Protein AF-A0A8J7XMT8-F1 (afdb_monomer_lite)

Structure (mmCIF, N/CA/C/O backbone):
data_AF-A0A8J7XMT8-F1
#
_entry.id   AF-A0A8J7XMT8-F1
#
loop_
_atom_site.group_PDB
_atom_site.id
_atom_site.type_symbol
_atom_site.label_atom_id
_atom_site.label_alt_id
_atom_site.label_comp_id
_atom_site.label_asym_id
_atom_site.label_entity_id
_atom_site.label_seq_id
_atom_site.pdbx_PDB_ins_code
_atom_site.Cartn_x
_atom_site.Cartn_y
_atom_site.Cartn_z
_atom_site.occupancy
_atom_site.B_iso_or_equiv
_atom_site.auth_seq_id
_atom_site.auth_comp_id
_atom_site.auth_asym_id
_atom_site.auth_atom_id
_atom_site.pdbx_PDB_model_num
ATOM 1 N N . MET A 1 1 ? 1.618 -26.457 5.806 1.00 41.12 1 MET A N 1
ATOM 2 C CA . MET A 1 1 ? 1.937 -25.088 5.346 1.00 41.12 1 MET A CA 1
ATOM 3 C C . MET A 1 1 ? 1.760 -24.142 6.520 1.00 41.12 1 MET A C 1
ATOM 5 O O . MET A 1 1 ? 0.643 -23.993 7.000 1.00 41.12 1 MET A O 1
ATOM 9 N N . THR A 1 2 ? 2.847 -23.575 7.034 1.00 44.41 2 THR A N 1
ATOM 10 C CA . THR A 1 2 ? 2.807 -22.627 8.156 1.00 44.41 2 THR A CA 1
ATOM 11 C C . THR A 1 2 ? 2.328 -21.277 7.627 1.00 44.41 2 THR A C 1
ATOM 13 O O . THR A 1 2 ? 2.944 -20.730 6.716 1.00 44.41 2 THR A O 1
ATOM 16 N N . ARG A 1 3 ? 1.211 -20.752 8.145 1.00 50.25 3 ARG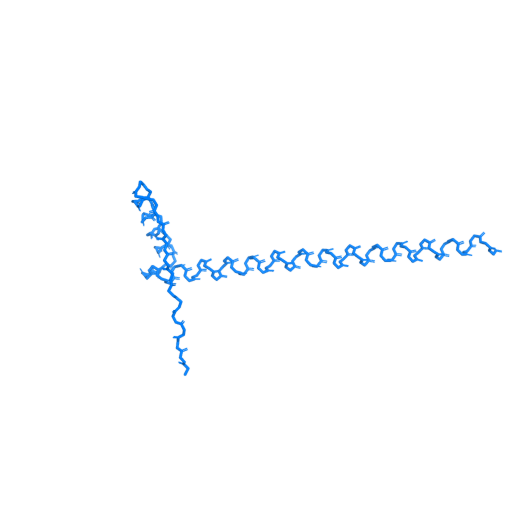 A N 1
ATOM 17 C CA . ARG A 1 3 ? 0.759 -19.392 7.815 1.00 50.25 3 ARG A CA 1
ATOM 18 C C . ARG A 1 3 ? 1.743 -18.401 8.445 1.00 50.25 3 ARG A C 1
ATOM 20 O O . ARG A 1 3 ? 1.821 -18.322 9.667 1.00 50.25 3 ARG A O 1
ATOM 27 N N . LEU A 1 4 ? 2.512 -17.691 7.622 1.00 53.84 4 LEU A N 1
ATOM 28 C CA . LEU A 1 4 ? 3.312 -16.548 8.061 1.00 53.84 4 LEU A CA 1
ATOM 29 C C . LEU A 1 4 ? 2.353 -15.391 8.355 1.00 53.84 4 LEU A C 1
ATOM 31 O O . LEU A 1 4 ? 1.746 -14.839 7.442 1.00 53.84 4 LEU A O 1
ATOM 35 N N . TYR A 1 5 ? 2.180 -15.066 9.634 1.00 54.44 5 TYR A N 1
ATOM 36 C CA . TYR A 1 5 ? 1.422 -13.894 10.062 1.00 54.44 5 TYR A CA 1
ATOM 37 C C . TYR A 1 5 ? 2.378 -12.710 10.200 1.00 54.44 5 TYR A C 1
ATOM 39 O O . TYR A 1 5 ? 3.134 -12.623 11.172 1.00 54.44 5 TYR A O 1
ATOM 47 N N . SER A 1 6 ? 2.342 -11.797 9.233 1.00 62.38 6 SER A N 1
ATOM 48 C CA . SER A 1 6 ? 3.053 -10.523 9.323 1.00 62.38 6 SER A CA 1
ATOM 49 C C . SER A 1 6 ? 2.368 -9.637 10.362 1.00 62.38 6 SER A C 1
ATOM 51 O O . SER A 1 6 ? 1.191 -9.304 10.236 1.00 62.38 6 SER A O 1
ATOM 53 N N . HIS A 1 7 ? 3.098 -9.287 11.418 1.00 66.44 7 HIS A N 1
ATOM 54 C CA . HIS A 1 7 ? 2.635 -8.339 12.426 1.00 66.44 7 HIS A CA 1
ATOM 55 C C . HIS A 1 7 ? 3.173 -6.953 12.083 1.00 66.44 7 HIS A C 1
ATOM 57 O O . HIS A 1 7 ? 4.380 -6.779 11.917 1.00 66.44 7 HIS A O 1
ATOM 63 N N . PHE A 1 8 ? 2.276 -5.973 11.990 1.00 69.19 8 PHE A N 1
ATOM 64 C CA . PHE A 1 8 ? 2.626 -4.582 11.727 1.00 69.19 8 PHE A CA 1
ATOM 65 C C . PHE A 1 8 ? 2.303 -3.732 12.951 1.00 69.19 8 PHE A C 1
ATOM 67 O O . PHE A 1 8 ? 1.194 -3.798 13.484 1.00 69.19 8 PHE A O 1
ATOM 74 N N . THR A 1 9 ? 3.261 -2.904 13.358 1.00 76.88 9 THR A N 1
ATOM 75 C CA . THR A 1 9 ? 3.065 -1.870 14.376 1.00 76.88 9 THR A CA 1
ATOM 76 C C . THR A 1 9 ? 3.070 -0.518 13.688 1.00 76.88 9 THR A C 1
ATOM 78 O O . THR A 1 9 ? 3.997 -0.206 12.944 1.00 76.88 9 THR A O 1
ATOM 81 N N . ILE A 1 10 ? 2.049 0.294 13.951 1.00 78.00 10 ILE A N 1
ATOM 82 C CA . ILE A 1 10 ? 1.933 1.638 13.386 1.00 78.00 10 ILE A CA 1
ATOM 83 C C . ILE A 1 10 ? 1.997 2.634 14.527 1.00 78.00 10 ILE A C 1
ATOM 85 O O . ILE A 1 10 ? 1.150 2.633 15.418 1.00 78.00 10 ILE A O 1
ATOM 89 N N . ALA A 1 11 ? 3.022 3.478 14.496 1.00 85.69 11 ALA A N 1
ATOM 90 C CA . ALA A 1 11 ? 3.152 4.582 15.426 1.00 85.69 11 ALA A CA 1
ATOM 91 C C . ALA A 1 11 ? 2.329 5.769 14.916 1.00 85.69 11 ALA A C 1
ATOM 93 O O . ALA A 1 11 ? 2.565 6.272 13.817 1.00 85.69 11 ALA A O 1
ATOM 94 N N . VAL A 1 12 ? 1.378 6.225 15.729 1.00 87.31 12 VAL A N 1
ATOM 95 C CA . VAL A 1 12 ? 0.554 7.406 15.452 1.00 87.31 12 VAL A CA 1
ATOM 96 C C . VAL A 1 12 ? 0.809 8.423 16.554 1.00 87.31 12 VAL A C 1
ATOM 98 O O . VAL A 1 12 ? 0.885 8.069 17.732 1.00 87.31 12 VAL A O 1
ATOM 101 N N . LYS A 1 13 ? 0.969 9.697 16.186 1.00 93.38 13 LYS A N 1
ATOM 102 C CA . LYS A 1 13 ? 1.093 10.765 17.181 1.00 93.38 13 LYS A CA 1
ATOM 103 C C . LYS A 1 13 ? -0.221 10.869 17.966 1.00 93.38 13 LYS A C 1
ATOM 105 O O . LYS A 1 13 ? -1.280 10.795 17.346 1.00 93.38 13 LYS A O 1
ATOM 110 N N . PRO A 1 14 ? -0.193 11.117 19.287 1.00 93.62 14 PRO A N 1
ATOM 111 C CA . PRO A 1 14 ? -1.417 11.178 20.089 1.00 93.62 14 PRO A CA 1
ATOM 112 C C . PRO A 1 14 ? -2.459 12.176 19.564 1.00 93.62 14 PRO A C 1
ATOM 114 O O . PRO A 1 14 ? -3.648 11.881 19.583 1.00 93.62 14 PRO A O 1
ATOM 117 N N . ALA A 1 15 ? -2.013 13.325 19.041 1.00 95.19 15 ALA A N 1
ATOM 118 C CA . ALA A 1 15 ? -2.888 14.351 18.470 1.00 95.19 15 ALA A CA 1
ATOM 119 C C . ALA A 1 15 ? -3.664 13.880 17.224 1.00 95.19 15 ALA A C 1
ATOM 121 O O . ALA A 1 15 ? -4.750 14.385 16.954 1.00 95.19 15 ALA A O 1
ATOM 122 N N . ASP A 1 16 ? -3.130 12.892 16.504 1.00 94.94 16 ASP A N 1
ATOM 123 C CA . ASP A 1 16 ? -3.672 12.415 15.231 1.00 94.94 16 ASP A CA 1
ATOM 124 C C . ASP A 1 16 ? -4.452 11.096 15.387 1.00 94.94 16 ASP A C 1
ATOM 126 O O . ASP A 1 16 ? -5.050 10.618 14.421 1.00 94.94 16 ASP A O 1
ATOM 130 N N . LEU A 1 17 ? -4.466 10.494 16.587 1.00 92.31 17 LEU A N 1
ATOM 131 C CA . LEU A 1 17 ? -5.017 9.155 16.828 1.00 92.31 17 LEU A CA 1
ATOM 132 C C . LEU A 1 17 ? -6.493 9.055 16.423 1.00 92.31 17 LEU A C 1
ATOM 134 O O . LEU A 1 17 ? -6.863 8.175 15.649 1.00 92.31 17 LEU A O 1
ATOM 138 N N . THR A 1 18 ? -7.321 10.000 16.869 1.00 95.25 18 THR A N 1
ATOM 139 C CA . THR A 1 18 ? -8.758 10.019 16.556 1.00 95.25 18 THR A CA 1
ATOM 140 C C . THR A 1 18 ? -9.014 10.163 15.056 1.00 95.25 18 THR A C 1
ATOM 142 O O . THR A 1 18 ? -9.911 9.530 14.493 1.00 95.25 18 THR A O 1
ATOM 145 N N . GLU A 1 19 ? -8.231 11.003 14.373 1.00 94.88 19 GLU A N 1
ATOM 146 C CA . GLU A 1 19 ? -8.371 11.174 12.929 1.00 94.88 19 GLU A CA 1
ATOM 147 C C . GLU A 1 19 ? -7.940 9.911 12.178 1.00 94.88 19 GLU A C 1
ATOM 149 O O . GLU A 1 19 ? -8.612 9.508 11.221 1.00 94.88 19 GLU A O 1
ATOM 154 N N . PHE A 1 20 ? -6.851 9.286 12.622 1.00 91.62 20 PHE A N 1
ATOM 155 C CA . PHE A 1 20 ? -6.350 8.032 12.083 1.00 91.62 20 PHE A CA 1
ATOM 156 C C . PHE A 1 20 ? -7.380 6.908 12.220 1.00 91.62 20 PHE A C 1
ATOM 158 O O . PHE A 1 20 ? -7.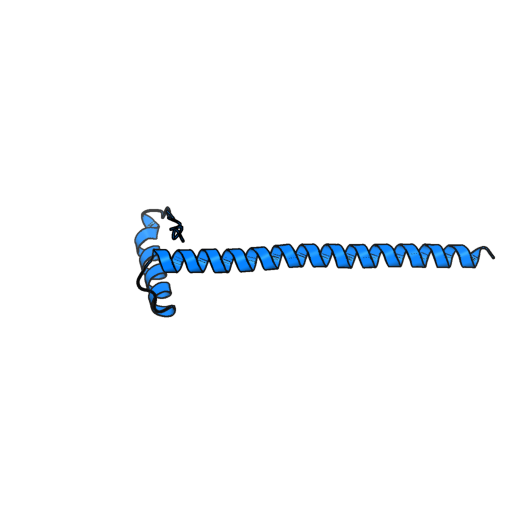714 6.281 11.215 1.00 91.62 20 PHE A O 1
ATOM 165 N N . GLU A 1 21 ? -7.948 6.697 13.409 1.00 91.75 21 GLU A N 1
ATOM 166 C CA . GLU A 1 21 ? -8.978 5.677 13.651 1.00 91.75 21 GLU A CA 1
ATOM 167 C C . GLU A 1 21 ? -10.210 5.900 12.771 1.00 91.75 21 GLU A C 1
ATOM 169 O O . GLU A 1 21 ? -10.701 4.969 12.129 1.00 91.75 21 GLU A O 1
ATOM 174 N N . ARG A 1 22 ? -10.662 7.154 12.645 1.00 95.56 22 ARG A N 1
ATOM 175 C CA . ARG A 1 22 ? -11.784 7.509 11.766 1.00 95.56 22 ARG A CA 1
ATOM 176 C C . ARG A 1 22 ? -11.487 7.193 10.298 1.00 95.56 22 ARG A C 1
ATOM 178 O O . ARG A 1 22 ? -12.367 6.711 9.586 1.00 95.56 22 ARG A O 1
ATOM 185 N N . LYS A 1 23 ? -10.279 7.495 9.813 1.00 92.81 23 LYS A N 1
ATOM 186 C CA . LYS A 1 23 ? -9.870 7.178 8.433 1.00 92.81 23 LYS A CA 1
ATOM 187 C C . LYS A 1 23 ? -9.761 5.670 8.223 1.00 92.81 23 LYS A C 1
ATOM 189 O O . LYS A 1 23 ? -10.265 5.171 7.222 1.00 92.81 23 LYS A O 1
ATOM 194 N N . LEU A 1 24 ? -9.165 4.957 9.175 1.00 91.06 24 LEU A N 1
ATOM 195 C CA . LEU A 1 24 ? -9.050 3.504 9.141 1.00 91.06 24 LEU A CA 1
ATOM 196 C C . LEU A 1 24 ? -10.431 2.845 9.075 1.00 91.06 24 LEU A C 1
ATOM 198 O O . LEU A 1 24 ? -10.626 1.946 8.263 1.00 91.06 24 LEU A O 1
ATOM 202 N N . GLN A 1 25 ? -11.400 3.324 9.860 1.00 92.62 25 GLN A N 1
ATOM 203 C CA . GLN A 1 25 ? -12.765 2.802 9.816 1.00 92.62 25 GLN A CA 1
ATOM 204 C C . GLN A 1 25 ? -13.426 3.028 8.449 1.00 92.62 25 GLN A C 1
ATOM 206 O O . GLN A 1 25 ? -13.992 2.099 7.891 1.00 92.62 25 GLN A O 1
ATOM 211 N N . LYS A 1 26 ? -13.264 4.207 7.834 1.00 92.69 26 LYS A N 1
ATOM 212 C CA . LYS A 1 26 ? -13.773 4.446 6.470 1.00 92.69 26 LYS A CA 1
ATOM 213 C C . LYS A 1 26 ? -13.186 3.478 5.441 1.00 92.69 26 LYS A C 1
ATOM 215 O O . LYS A 1 26 ? -13.899 3.026 4.550 1.00 92.69 26 LYS A O 1
ATOM 220 N N . ILE A 1 27 ? -11.893 3.167 5.557 1.00 88.56 27 ILE A N 1
ATOM 221 C CA . ILE A 1 27 ? -11.226 2.205 4.670 1.00 88.56 27 ILE A CA 1
ATOM 222 C C . ILE A 1 27 ? -11.801 0.804 4.897 1.00 88.56 27 ILE A C 1
ATOM 224 O O . ILE A 1 27 ? -12.183 0.146 3.932 1.00 88.56 27 ILE A O 1
ATOM 228 N N . LYS A 1 28 ? -11.927 0.378 6.160 1.00 89.88 28 LYS A N 1
ATOM 229 C CA . LYS A 1 28 ? -12.575 -0.886 6.536 1.00 89.88 28 LYS A CA 1
ATOM 230 C C . LYS A 1 28 ? -13.963 -1.026 5.921 1.00 89.88 28 LYS A C 1
ATOM 232 O O . LYS A 1 28 ? -14.224 -2.025 5.253 1.00 89.88 28 LYS A O 1
ATOM 237 N N . ASP A 1 29 ? -14.796 -0.001 6.076 1.00 92.62 29 ASP A N 1
ATOM 238 C CA . ASP A 1 29 ? -16.164 0.023 5.561 1.00 92.62 29 ASP A CA 1
ATOM 239 C C . ASP A 1 29 ? -16.179 -0.066 4.026 1.00 92.62 29 ASP A C 1
ATOM 241 O O . ASP A 1 29 ? -16.917 -0.870 3.459 1.00 92.62 29 ASP A O 1
ATOM 245 N N . SER A 1 30 ? -15.313 0.694 3.341 1.00 91.06 30 SER A N 1
ATOM 246 C CA . SER A 1 30 ? -15.216 0.681 1.871 1.00 91.06 30 SER A CA 1
ATOM 247 C C . SER A 1 30 ? -14.761 -0.660 1.290 1.00 91.06 30 SER A C 1
ATOM 249 O O . SER A 1 30 ? -15.154 -1.015 0.181 1.00 91.06 30 SER A O 1
ATOM 251 N N . LEU A 1 31 ? -13.938 -1.405 2.031 1.00 86.62 31 LEU A N 1
ATOM 252 C CA . LEU A 1 31 ? -13.386 -2.688 1.600 1.00 86.62 31 LEU A CA 1
ATOM 253 C C . LEU A 1 31 ? -14.186 -3.892 2.122 1.00 86.62 31 LEU A C 1
ATOM 255 O O . LEU A 1 31 ? -13.873 -5.020 1.739 1.00 86.62 31 LEU A O 1
ATOM 259 N N . GLY A 1 32 ? -15.170 -3.674 3.001 1.00 90.00 32 GLY A N 1
ATOM 260 C CA . GLY A 1 32 ? -15.895 -4.740 3.698 1.00 90.00 32 GLY A CA 1
ATOM 261 C C . GLY A 1 32 ? -14.994 -5.583 4.608 1.00 90.00 32 GLY A C 1
ATOM 262 O O . GLY A 1 32 ? -15.150 -6.800 4.674 1.00 90.00 32 GLY A O 1
ATOM 263 N N . ILE A 1 33 ? -14.002 -4.964 5.259 1.00 88.75 33 ILE A N 1
ATOM 264 C CA . ILE A 1 33 ? -12.992 -5.650 6.080 1.00 88.75 33 ILE A CA 1
ATOM 265 C C . ILE A 1 33 ? -13.109 -5.199 7.533 1.00 88.75 33 ILE A C 1
ATOM 267 O O . ILE A 1 33 ? -12.871 -4.041 7.845 1.00 88.75 33 ILE A O 1
ATOM 271 N N . 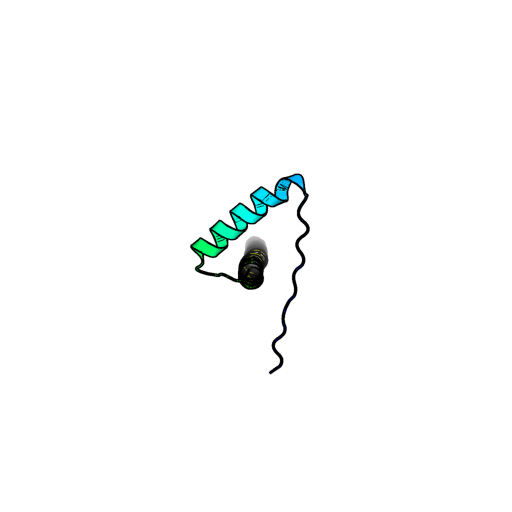GLU A 1 34 ? -13.353 -6.128 8.453 1.00 83.62 34 GLU A N 1
ATOM 272 C CA . GLU A 1 34 ? -13.425 -5.803 9.886 1.00 83.62 34 GLU A CA 1
ATOM 273 C C . GLU A 1 34 ? -12.034 -5.717 10.545 1.00 83.62 34 GLU A C 1
ATOM 275 O O . GLU A 1 34 ? -11.765 -4.868 11.406 1.00 83.62 34 GLU A O 1
ATOM 280 N N . SER A 1 35 ? -11.113 -6.582 10.111 1.00 86.06 35 SER A N 1
ATOM 281 C CA . SER A 1 35 ? -9.776 -6.706 10.692 1.00 86.06 35 SER A CA 1
ATOM 282 C C . SER A 1 35 ? -8.838 -5.589 10.237 1.00 86.06 35 SER A C 1
ATOM 284 O O . SER A 1 35 ? -8.515 -5.450 9.057 1.00 86.06 35 SER A O 1
ATOM 286 N N . THR A 1 36 ? -8.306 -4.842 11.205 1.00 84.56 36 THR A N 1
ATOM 287 C CA . THR A 1 36 ? -7.257 -3.836 10.981 1.00 84.56 36 THR A CA 1
ATOM 288 C C . THR A 1 36 ? -6.016 -4.435 10.312 1.00 84.56 36 THR A C 1
ATOM 290 O O . THR A 1 36 ? -5.451 -3.832 9.405 1.00 84.56 36 THR A O 1
ATOM 293 N N . SER A 1 37 ? -5.608 -5.639 10.724 1.00 83.06 37 SER A N 1
ATOM 294 C CA . SER A 1 37 ? -4.437 -6.320 10.159 1.00 83.06 37 SER A CA 1
ATOM 295 C C . SER A 1 37 ? -4.627 -6.620 8.671 1.00 83.06 37 SER A C 1
ATOM 297 O O . SER A 1 37 ? -3.714 -6.402 7.880 1.00 83.06 37 SER A O 1
ATOM 299 N N . THR A 1 38 ? -5.830 -7.035 8.270 1.00 83.50 38 THR A N 1
ATOM 300 C CA . THR A 1 38 ? -6.146 -7.322 6.867 1.00 83.50 38 THR A CA 1
ATOM 301 C C . THR A 1 38 ? -6.135 -6.059 6.007 1.00 83.50 38 THR A C 1
ATOM 303 O O . THR A 1 38 ? -5.674 -6.114 4.869 1.00 83.50 38 THR A O 1
ATOM 306 N N . VAL A 1 39 ? -6.583 -4.916 6.542 1.00 85.69 39 VAL A N 1
ATOM 307 C CA . VAL A 1 39 ? -6.476 -3.626 5.840 1.00 85.69 39 VAL A CA 1
ATOM 308 C C . VAL A 1 39 ? -5.014 -3.267 5.591 1.00 85.69 39 VAL A C 1
ATOM 310 O O . VAL A 1 39 ? -4.650 -2.972 4.456 1.00 85.69 39 VAL A O 1
ATOM 313 N N . PHE A 1 40 ? -4.160 -3.343 6.614 1.00 84.06 40 PHE A N 1
ATOM 314 C CA . PHE A 1 40 ? -2.746 -3.001 6.448 1.00 84.06 40 PHE A CA 1
ATOM 315 C C . PHE A 1 40 ? -2.000 -3.961 5.533 1.00 84.06 40 PHE A C 1
ATOM 317 O O . PHE A 1 40 ? -1.206 -3.503 4.720 1.00 84.06 40 PHE A O 1
ATOM 324 N N . GLN A 1 41 ? -2.298 -5.259 5.601 1.00 83.00 41 GLN A N 1
ATOM 325 C CA . GLN A 1 41 ? -1.745 -6.235 4.666 1.00 83.00 41 GLN A CA 1
ATOM 326 C C . GLN A 1 41 ? -2.085 -5.851 3.219 1.00 83.00 41 GLN A C 1
ATOM 328 O O . GLN A 1 41 ? -1.180 -5.728 2.404 1.00 83.00 41 GLN A O 1
ATOM 333 N N . LYS A 1 42 ? -3.360 -5.554 2.920 1.00 83.75 42 LYS A N 1
ATOM 334 C CA . LYS A 1 42 ? -3.767 -5.111 1.577 1.00 83.75 42 LYS A CA 1
ATOM 335 C C . LYS A 1 42 ? -3.060 -3.832 1.138 1.00 83.75 42 LYS A C 1
ATOM 337 O O . LYS A 1 42 ? -2.587 -3.767 0.012 1.00 83.75 42 LYS A O 1
ATOM 342 N N . MET A 1 43 ? -2.963 -2.835 2.017 1.00 84.44 43 MET A N 1
ATOM 343 C CA . MET A 1 43 ? -2.274 -1.580 1.696 1.00 84.44 43 MET A CA 1
ATOM 344 C C . MET A 1 43 ? -0.787 -1.802 1.393 1.00 84.44 43 MET A C 1
ATOM 346 O O . MET A 1 43 ? -0.250 -1.183 0.479 1.00 84.44 43 MET A O 1
ATOM 350 N N . VAL A 1 44 ? -0.121 -2.679 2.150 1.00 82.94 44 VAL A N 1
ATOM 351 C CA . VAL A 1 44 ? 1.283 -3.042 1.915 1.00 82.94 44 VAL A CA 1
ATOM 352 C C . VAL A 1 44 ? 1.433 -3.802 0.601 1.00 82.94 44 VAL A C 1
ATOM 354 O O . VAL A 1 44 ? 2.344 -3.492 -0.163 1.00 82.94 44 VAL A O 1
ATOM 357 N N . ASP A 1 45 ? 0.540 -4.748 0.314 1.00 83.94 45 ASP A N 1
ATOM 358 C CA . ASP A 1 45 ? 0.570 -5.53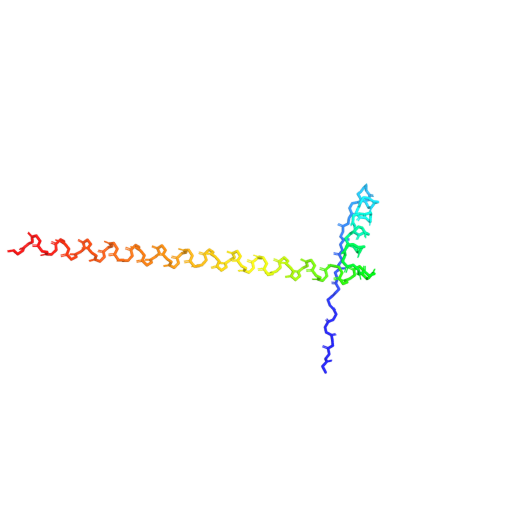7 -0.918 1.00 83.94 45 ASP A CA 1
ATOM 359 C C . ASP A 1 45 ? 0.344 -4.645 -2.156 1.00 83.94 45 ASP A C 1
ATOM 361 O O . ASP A 1 45 ? 1.091 -4.735 -3.130 1.00 83.94 45 ASP A O 1
ATOM 365 N N . GLU A 1 46 ? -0.627 -3.724 -2.103 1.00 83.25 46 GLU A N 1
ATOM 366 C CA . GLU A 1 46 ? -0.876 -2.736 -3.164 1.00 83.25 46 GLU A CA 1
ATOM 367 C C . GLU A 1 46 ? 0.311 -1.786 -3.353 1.00 83.25 46 GLU A C 1
ATOM 369 O O . GLU A 1 46 ? 0.720 -1.508 -4.482 1.00 83.25 46 GLU A O 1
ATOM 374 N N . TRP A 1 47 ? 0.904 -1.306 -2.257 1.00 83.62 47 TRP A N 1
ATOM 375 C CA . TRP A 1 47 ? 2.097 -0.467 -2.326 1.00 83.62 47 TRP A CA 1
ATOM 376 C C . TRP A 1 47 ? 3.287 -1.220 -2.931 1.00 83.62 47 TRP A C 1
ATOM 378 O O . TRP A 1 47 ? 3.994 -0.660 -3.767 1.00 83.62 47 TRP A O 1
ATOM 388 N N . ALA A 1 48 ? 3.497 -2.483 -2.554 1.00 78.19 48 ALA A N 1
ATOM 389 C CA . ALA A 1 48 ? 4.573 -3.310 -3.088 1.00 78.19 48 ALA A CA 1
ATOM 390 C C . ALA A 1 48 ? 4.402 -3.558 -4.595 1.00 78.19 48 ALA A C 1
ATOM 392 O O . ALA A 1 48 ? 5.381 -3.477 -5.339 1.00 78.19 48 ALA A O 1
ATOM 393 N N . ASP A 1 49 ? 3.173 -3.798 -5.059 1.00 82.69 49 ASP A N 1
ATOM 394 C CA . ASP A 1 49 ? 2.862 -3.934 -6.486 1.00 82.69 49 ASP A CA 1
ATOM 395 C C . ASP A 1 49 ? 3.120 -2.626 -7.253 1.00 82.69 49 ASP A C 1
ATOM 397 O O . ASP A 1 49 ? 3.774 -2.633 -8.299 1.00 82.69 49 ASP A O 1
ATOM 401 N N . LEU A 1 50 ? 2.686 -1.482 -6.712 1.00 80.00 50 LEU A N 1
ATOM 402 C CA . LEU A 1 50 ? 2.960 -0.167 -7.303 1.00 80.00 50 LEU A CA 1
ATOM 403 C C . LEU A 1 50 ? 4.459 0.146 -7.351 1.00 80.00 50 LEU A C 1
ATOM 405 O O . LEU A 1 50 ? 4.955 0.608 -8.380 1.00 80.00 50 LEU A O 1
ATOM 409 N N . TYR A 1 51 ? 5.185 -0.129 -6.268 1.00 80.38 51 TYR A N 1
ATOM 410 C CA . TYR A 1 51 ? 6.632 0.055 -6.197 1.00 80.38 51 TYR A CA 1
ATOM 411 C C . TYR A 1 51 ? 7.350 -0.823 -7.225 1.00 80.38 51 TYR A C 1
ATOM 413 O O . TYR A 1 51 ? 8.196 -0.333 -7.974 1.00 80.38 51 TYR A O 1
ATOM 421 N N . TRP A 1 52 ? 6.967 -2.100 -7.321 1.00 80.69 52 TRP A N 1
ATOM 422 C CA . TRP A 1 52 ? 7.517 -3.015 -8.316 1.00 80.69 52 TRP A CA 1
ATOM 423 C C . TRP A 1 52 ? 7.252 -2.518 -9.740 1.00 80.69 52 TRP A C 1
ATOM 425 O O . TRP A 1 52 ? 8.177 -2.466 -10.550 1.00 80.69 52 TRP A O 1
ATOM 435 N N . LYS A 1 53 ? 6.020 -2.090 -10.046 1.00 80.12 53 LYS A N 1
ATOM 436 C CA . LYS A 1 53 ? 5.661 -1.525 -11.358 1.00 80.12 53 LYS A CA 1
ATOM 437 C C . LYS A 1 53 ? 6.487 -0.283 -11.692 1.00 80.12 53 LYS A C 1
ATOM 439 O O . LYS A 1 53 ? 6.989 -0.190 -12.809 1.00 80.12 53 LYS A O 1
ATOM 444 N N . ALA A 1 54 ? 6.666 0.630 -10.737 1.00 80.69 54 ALA A N 1
ATOM 445 C CA . ALA A 1 54 ? 7.478 1.832 -10.920 1.00 80.69 54 ALA A CA 1
ATOM 446 C C . ALA A 1 54 ? 8.950 1.484 -11.198 1.00 80.69 54 ALA A C 1
ATOM 448 O O . ALA A 1 54 ? 9.512 1.926 -12.196 1.00 80.69 54 ALA A O 1
ATOM 449 N N . GLN A 1 55 ? 9.544 0.603 -10.388 1.00 79.62 55 GLN A N 1
ATOM 450 C CA . GLN A 1 55 ? 10.933 0.179 -10.569 1.00 79.62 55 GLN A CA 1
ATOM 451 C C . GLN A 1 55 ? 11.151 -0.532 -11.916 1.00 79.62 55 GLN A C 1
ATOM 453 O O . GLN A 1 55 ? 12.167 -0.323 -12.580 1.00 79.62 55 GLN A O 1
ATOM 458 N N . ARG A 1 56 ? 10.202 -1.373 -12.347 1.00 80.25 56 ARG A N 1
ATOM 459 C CA . ARG A 1 56 ? 10.267 -2.051 -13.651 1.00 80.25 56 ARG A CA 1
ATOM 460 C C . ARG A 1 56 ? 10.099 -1.092 -14.821 1.00 80.25 56 ARG A C 1
ATOM 462 O O . ARG A 1 56 ? 10.740 -1.302 -15.848 1.00 80.25 56 ARG A O 1
ATOM 469 N N . TYR A 1 57 ? 9.267 -0.065 -14.679 1.00 75.50 57 TYR A N 1
ATOM 470 C CA . TYR A 1 57 ? 9.117 0.974 -15.692 1.00 75.50 57 TYR A CA 1
ATOM 471 C C . TYR A 1 57 ? 10.432 1.727 -15.917 1.00 75.50 57 TYR A C 1
ATOM 473 O O . TYR A 1 57 ? 10.850 1.883 -17.063 1.00 75.50 57 TYR A O 1
ATOM 481 N N . ASP A 1 58 ? 11.126 2.107 -14.843 1.00 76.69 58 ASP A N 1
ATOM 482 C CA . ASP A 1 58 ? 12.430 2.768 -14.949 1.00 76.69 58 ASP A CA 1
ATOM 483 C C . ASP A 1 58 ? 13.477 1.858 -15.610 1.00 76.69 58 ASP A C 1
ATOM 485 O O . ASP A 1 58 ? 14.177 2.292 -16.524 1.00 76.69 58 ASP A O 1
ATOM 489 N N . GLN A 1 59 ? 13.509 0.568 -15.255 1.00 77.19 59 GLN A N 1
ATOM 490 C CA . GLN A 1 59 ? 14.382 -0.414 -15.917 1.00 77.19 59 GLN A CA 1
ATOM 491 C C . GLN A 1 59 ? 14.075 -0.566 -17.415 1.00 77.19 59 GLN A C 1
ATOM 493 O O . GLN A 1 59 ? 14.987 -0.600 -18.239 1.00 77.19 59 GLN A O 1
ATOM 498 N N . LEU A 1 60 ? 12.796 -0.655 -17.791 1.00 75.56 60 LEU A N 1
ATOM 499 C CA . LEU A 1 60 ? 12.379 -0.730 -19.196 1.00 75.56 60 LEU A CA 1
ATOM 500 C C . LEU A 1 60 ? 12.769 0.535 -19.965 1.00 75.56 60 LEU A C 1
ATOM 502 O O . LEU A 1 60 ? 13.248 0.442 -21.094 1.00 75.56 60 LEU A O 1
ATOM 506 N N . LYS A 1 61 ? 12.609 1.705 -19.345 1.00 78.38 61 LYS A N 1
ATOM 507 C CA . LYS A 1 61 ? 13.018 2.988 -19.916 1.00 78.38 61 LYS A CA 1
ATOM 508 C C . LYS A 1 61 ? 14.528 3.043 -20.151 1.00 78.38 61 LYS A C 1
ATOM 510 O O . LYS A 1 61 ? 14.945 3.458 -21.228 1.00 78.38 61 LYS A O 1
ATOM 515 N N . GLU A 1 62 ? 15.342 2.608 -19.191 1.00 80.56 62 GLU A N 1
ATOM 516 C CA . GLU A 1 62 ? 16.801 2.540 -19.349 1.00 80.56 62 GLU A CA 1
ATOM 517 C C . GLU A 1 62 ? 17.215 1.597 -20.483 1.00 80.56 62 GLU A C 1
ATOM 519 O O . GLU A 1 62 ? 18.079 1.950 -21.286 1.00 80.56 62 GLU A O 1
ATOM 524 N N . ILE A 1 63 ? 16.565 0.434 -20.603 1.00 78.81 63 ILE A N 1
ATOM 525 C CA . ILE A 1 63 ? 16.827 -0.521 -21.689 1.00 78.81 63 ILE A CA 1
ATOM 526 C C . ILE A 1 63 ? 16.495 0.097 -23.050 1.00 78.81 63 ILE A C 1
ATOM 528 O O . ILE A 1 63 ? 17.304 0.001 -23.971 1.00 78.81 63 ILE A O 1
ATOM 532 N N . ILE A 1 64 ? 15.334 0.746 -23.184 1.00 74.12 64 ILE A N 1
ATOM 533 C CA . ILE A 1 64 ? 14.913 1.382 -24.441 1.00 74.12 64 ILE A CA 1
ATOM 534 C C . ILE A 1 64 ? 15.872 2.514 -24.818 1.00 74.12 64 ILE A C 1
ATOM 536 O O . ILE A 1 64 ? 16.367 2.539 -25.942 1.00 74.12 64 ILE A O 1
ATOM 540 N N . LEU A 1 65 ? 16.200 3.408 -23.880 1.00 77.19 65 LEU A N 1
ATOM 541 C CA . LEU A 1 65 ? 17.132 4.512 -24.131 1.00 77.19 65 LEU A CA 1
ATOM 542 C C . LEU A 1 65 ? 18.542 4.009 -24.471 1.00 77.19 65 LEU A C 1
ATOM 544 O O . LEU A 1 65 ? 19.190 4.551 -25.365 1.00 77.19 65 LEU A O 1
ATOM 548 N N . GLY A 1 66 ? 19.010 2.955 -23.797 1.00 76.44 66 GLY A N 1
ATOM 549 C CA . GLY A 1 66 ? 20.283 2.307 -24.106 1.00 76.44 66 GLY A CA 1
ATOM 550 C C . GLY A 1 66 ? 20.292 1.671 -25.498 1.00 76.44 66 GLY A C 1
ATOM 551 O O . GLY A 1 66 ? 21.279 1.785 -26.225 1.00 76.44 6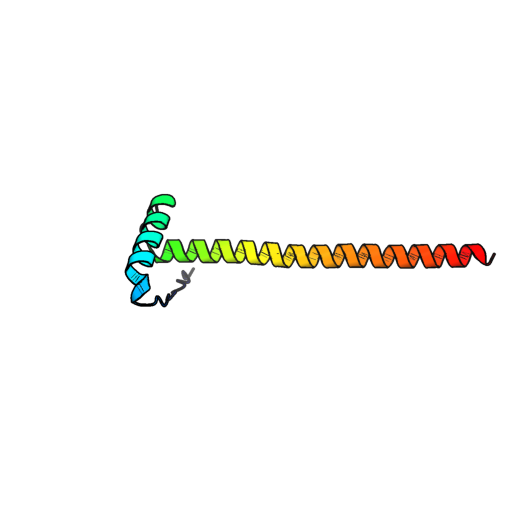6 GLY A O 1
ATOM 552 N N . PHE A 1 67 ? 19.180 1.054 -25.901 1.00 76.12 67 PHE A N 1
ATOM 553 C CA . PHE A 1 67 ? 19.014 0.486 -27.236 1.00 76.12 67 PHE A CA 1
ATOM 554 C C . PHE A 1 67 ? 18.998 1.579 -28.315 1.00 76.12 67 PHE A C 1
ATOM 556 O O . PHE A 1 67 ? 19.746 1.487 -29.286 1.00 76.12 67 PHE A O 1
ATOM 563 N N . GLU A 1 68 ? 18.228 2.654 -28.131 1.00 72.06 68 GLU A N 1
ATOM 564 C CA . GLU A 1 68 ? 18.210 3.800 -29.051 1.00 72.06 68 GLU A CA 1
ATOM 565 C C . GLU A 1 68 ? 19.591 4.454 -29.191 1.00 72.06 68 GLU A C 1
ATOM 567 O O . GLU A 1 68 ? 20.015 4.777 -30.303 1.00 72.06 68 GLU A O 1
ATOM 572 N N . ALA A 1 69 ? 20.319 4.624 -28.083 1.00 73.56 69 ALA A N 1
ATOM 573 C CA . ALA A 1 69 ? 21.673 5.169 -28.097 1.00 73.56 69 ALA A CA 1
ATOM 574 C C . ALA A 1 69 ? 22.654 4.258 -28.854 1.00 73.56 69 ALA A C 1
ATOM 576 O O . ALA A 1 69 ? 23.455 4.748 -29.652 1.00 73.56 69 ALA A O 1
ATOM 577 N N . TYR A 1 70 ? 22.566 2.938 -28.652 1.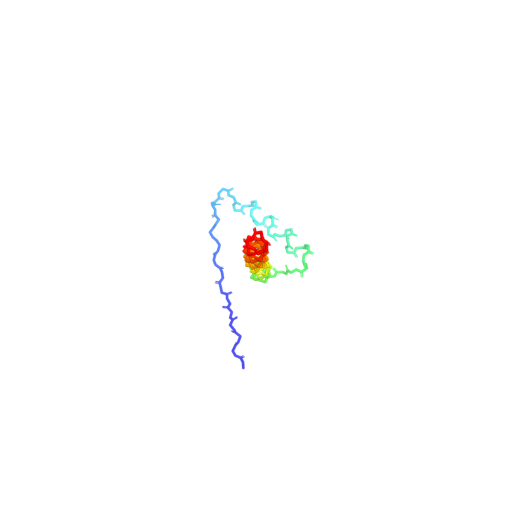00 75.06 70 TYR A N 1
ATOM 578 C CA . TYR A 1 70 ? 23.391 1.962 -29.366 1.00 75.06 70 TYR A CA 1
ATOM 579 C C . TYR A 1 70 ? 23.163 2.016 -30.883 1.00 75.06 70 TYR A C 1
ATOM 581 O O . TYR A 1 70 ? 24.130 2.050 -31.644 1.00 75.06 70 TYR A O 1
ATOM 589 N N . TYR A 1 71 ? 21.907 2.068 -31.338 1.00 71.06 71 TYR A N 1
ATOM 590 C CA . TYR A 1 71 ? 21.604 2.107 -32.773 1.00 71.06 71 TYR A CA 1
ATOM 591 C C . TYR A 1 71 ? 21.955 3.445 -33.422 1.00 71.06 71 TYR A C 1
ATOM 593 O O . TYR A 1 71 ? 22.555 3.431 -34.492 1.00 71.06 71 TYR A O 1
ATOM 601 N N . LYS A 1 72 ? 21.717 4.583 -32.754 1.00 69.50 72 LYS A N 1
ATOM 602 C CA . LYS A 1 72 ? 22.175 5.895 -33.250 1.00 69.50 72 LYS A CA 1
ATOM 603 C C . LYS A 1 72 ? 23.693 5.957 -33.414 1.00 69.50 72 LYS A C 1
ATOM 605 O O . LYS A 1 72 ? 24.184 6.503 -34.396 1.00 69.50 72 LYS A O 1
ATOM 610 N N . HIS A 1 73 ? 24.442 5.377 -32.475 1.00 66.94 73 HIS A N 1
ATOM 611 C CA . HIS A 1 73 ? 25.894 5.284 -32.599 1.00 66.94 73 HIS A CA 1
ATOM 612 C C . HIS A 1 73 ? 26.302 4.369 -33.764 1.00 66.94 73 HIS A C 1
ATOM 614 O O . HIS A 1 73 ? 27.236 4.676 -34.495 1.00 66.94 73 HIS A O 1
ATOM 620 N N . LYS A 1 74 ? 25.615 3.239 -33.956 1.00 66.81 74 LYS A N 1
ATOM 621 C CA . LYS A 1 74 ? 25.947 2.274 -35.011 1.00 66.81 74 LYS A CA 1
ATOM 622 C C . LYS A 1 74 ? 25.610 2.786 -36.418 1.00 66.81 74 LYS A C 1
ATOM 624 O O . LYS A 1 74 ? 26.393 2.550 -37.331 1.00 66.81 74 LYS A O 1
ATOM 629 N N . GLU A 1 75 ? 24.503 3.509 -36.583 1.00 61.84 75 GLU A N 1
ATOM 630 C CA . GLU A 1 75 ? 24.158 4.205 -37.832 1.00 61.84 75 GLU A CA 1
ATOM 631 C C . GLU A 1 75 ? 25.157 5.327 -38.140 1.00 61.84 75 GLU A C 1
ATOM 633 O O . GLU A 1 75 ? 25.695 5.367 -39.240 1.00 61.84 75 GLU A O 1
ATOM 638 N N . GLY A 1 76 ? 25.517 6.154 -37.150 1.00 59.62 76 GLY A N 1
ATOM 639 C CA . GLY A 1 76 ? 26.516 7.213 -37.340 1.00 59.62 76 GLY A CA 1
ATOM 640 C C . GLY A 1 76 ? 27.919 6.701 -37.698 1.00 59.62 76 GLY A C 1
ATOM 641 O O . GLY A 1 76 ? 28.653 7.377 -38.414 1.00 59.62 76 GLY A O 1
ATOM 642 N N . VAL A 1 77 ? 28.294 5.500 -37.242 1.00 59.69 77 VAL A N 1
ATOM 643 C CA . VAL A 1 77 ? 29.550 4.840 -37.645 1.00 59.69 77 VAL A CA 1
ATOM 644 C C . VAL A 1 77 ? 29.468 4.309 -39.081 1.00 59.69 77 VAL A C 1
ATOM 646 O O . VAL A 1 77 ? 30.416 4.487 -39.839 1.00 59.69 77 VAL A O 1
ATOM 649 N N . LEU A 1 78 ? 28.339 3.714 -39.479 1.00 57.50 78 LEU A N 1
ATOM 650 C CA . LEU A 1 78 ? 28.130 3.206 -40.843 1.00 57.50 78 LEU A CA 1
ATOM 651 C C . LEU A 1 78 ? 28.056 4.327 -41.893 1.00 57.50 78 LEU A C 1
ATOM 653 O O . LEU A 1 78 ? 28.537 4.146 -43.011 1.00 57.50 78 LEU A O 1
ATOM 657 N N . ASP A 1 79 ? 27.483 5.479 -41.547 1.00 56.72 79 ASP A N 1
ATOM 658 C CA . ASP A 1 79 ? 27.434 6.638 -42.445 1.00 56.72 79 ASP A CA 1
ATOM 659 C C . ASP A 1 79 ? 28.814 7.300 -42.597 1.00 56.72 79 ASP A C 1
ATOM 661 O O . ASP A 1 79 ? 29.196 7.681 -43.702 1.00 56.72 79 ASP A O 1
ATOM 665 N N . ALA A 1 80 ? 29.618 7.344 -41.528 1.00 57.25 80 ALA A N 1
ATOM 666 C CA . ALA A 1 80 ? 30.986 7.868 -41.574 1.00 57.25 80 ALA A CA 1
ATOM 667 C C . ALA A 1 80 ? 31.968 6.982 -42.370 1.00 57.25 80 ALA A C 1
ATOM 669 O O . ALA A 1 80 ? 32.999 7.471 -42.840 1.00 57.25 80 ALA A O 1
ATOM 670 N N . GLU A 1 81 ? 31.681 5.686 -42.511 1.00 55.62 81 GLU A N 1
ATOM 671 C CA . GLU A 1 81 ? 32.463 4.766 -43.348 1.00 55.62 81 GLU A CA 1
ATOM 672 C C . GLU A 1 81 ? 32.101 4.883 -44.837 1.00 55.62 81 GLU A C 1
ATOM 674 O O . GLU A 1 81 ? 32.980 4.730 -45.679 1.00 55.62 81 GLU A O 1
ATOM 679 N N . LYS A 1 82 ? 30.857 5.249 -45.178 1.00 56.47 82 LYS A N 1
ATOM 680 C CA . LYS A 1 82 ? 30.419 5.458 -46.572 1.00 56.47 82 LYS A CA 1
ATOM 681 C C . LYS A 1 82 ? 30.914 6.751 -47.219 1.00 56.47 82 LYS A C 1
ATOM 683 O O . LYS A 1 82 ? 30.954 6.816 -48.438 1.00 56.47 82 LYS A O 1
ATOM 688 N N . GLU A 1 83 ? 31.264 7.777 -46.444 1.00 52.16 83 GLU A N 1
ATOM 689 C CA . GLU A 1 83 ? 31.829 9.029 -46.985 1.00 52.16 83 GLU A CA 1
ATOM 690 C C . GLU A 1 83 ? 33.333 8.935 -47.307 1.00 52.16 83 GLU A C 1
ATOM 692 O O . GLU A 1 83 ? 33.912 9.890 -47.830 1.00 52.16 83 GLU A O 1
ATOM 697 N N . LYS A 1 84 ? 33.988 7.816 -46.969 1.00 53.94 84 LYS A N 1
ATOM 698 C CA . LYS A 1 84 ? 35.431 7.610 -47.179 1.00 53.94 84 LYS A CA 1
ATOM 699 C C . LYS A 1 84 ? 35.785 6.720 -48.376 1.00 53.94 84 LYS A C 1
ATOM 701 O O . LYS A 1 84 ? 36.976 6.629 -48.676 1.00 53.94 84 LYS A O 1
ATOM 706 N N . ASP A 1 85 ? 34.789 6.130 -49.035 1.00 46.44 85 ASP A N 1
ATOM 707 C CA . ASP A 1 85 ? 34.904 5.386 -50.301 1.00 46.44 85 ASP A CA 1
ATOM 708 C C . ASP A 1 85 ? 34.328 6.208 -51.468 1.00 46.44 85 ASP A C 1
ATOM 710 O O . ASP A 1 85 ? 34.895 6.128 -52.584 1.00 46.44 85 ASP A O 1
#

Secondary structure (DSSP, 8-state):
-------------GGGHHHHHHHHHHHHHHHT---HHHHHHHHHHHHHHHHHHHHHHHHHHHHHHHHHHHHHHHHHHHHHHHT--

Foldseek 3Di:
DDDDQDDDDDDDDPVCVVVVVVVLVVQCVVVVHPDSSVSVVVVVVVVVVVVVVVVVVVVVVVVVVVVVVVVVVVVVVVVVVVVVD

Sequence (85 aa):
MTRLYSHFTIAVKPADLTEFERKLQKIKDSLGIESTSTVFQKMVDEWADLYWKAQRYDQLKEIILGFEAYYKHKEGVLDAEKEKD

Radius of gyration: 25.55 Å; chains: 1; bounding box: 52×39×70 Å

pLDDT: mean 77.2, std 13.62, range [41.12, 95.56]